Protein AF-A0AA50KVG8-F1 (afdb_monomer_lite)

Radius of gyration: 13.88 Å; chains: 1; bounding box: 30×15×40 Å

pLDDT: mean 87.44, std 11.09, range [39.59, 94.88]

Secondary structure (DSSP, 8-state):
----HHHHHHHHHHHHHHHHHHHHHHHH-TT-HHHHHHHHHHHHHHHHHHHHHHHH-HHHHHHHHT-

Foldseek 3Di:
DPDPLVVLLVLLVVLVVVLVVVVVVCVVVVPPVVVVVVNVVSVVVSVVSLVVSCVVPVPVSVVSVVD

Sequence (67 aa):
MKKNNNYIVEQINIFSKKIKNLKTHFLIHKKDQHSRIGLLKKIMHRKKLLKYFKNNNFKKYLIFKKK

Structure (mmCIF, N/CA/C/O backbone):
data_AF-A0AA50KVG8-F1
#
_entry.id   AF-A0AA50KVG8-F1
#
loop_
_atom_site.group_PDB
_atom_site.id
_atom_site.type_symbol
_atom_site.label_atom_id
_atom_site.label_alt_id
_atom_site.label_comp_id
_atom_site.label_asym_id
_atom_site.label_entity_id
_atom_site.label_seq_id
_atom_site.pdbx_PDB_ins_code
_atom_site.Cartn_x
_atom_site.Cartn_y
_ato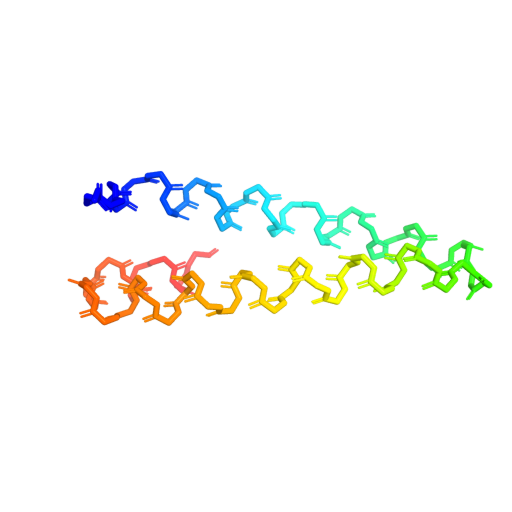m_site.Cartn_z
_atom_site.occupancy
_atom_site.B_iso_or_equiv
_atom_site.auth_seq_id
_atom_site.auth_comp_id
_atom_site.auth_asym_id
_atom_site.auth_atom_id
_atom_site.pdbx_PDB_model_num
ATOM 1 N N . MET A 1 1 ? 5.665 -2.898 25.031 1.00 39.59 1 MET A N 1
ATOM 2 C CA . MET A 1 1 ? 5.471 -1.518 24.518 1.00 39.59 1 MET A CA 1
ATOM 3 C C . MET A 1 1 ? 4.139 -1.408 23.778 1.00 39.59 1 MET A C 1
ATOM 5 O O . MET A 1 1 ? 3.974 -2.050 22.745 1.00 39.59 1 MET A O 1
ATOM 9 N N . LYS A 1 2 ? 3.173 -0.638 24.298 1.00 47.00 2 LYS A N 1
ATOM 10 C CA . LYS A 1 2 ? 1.904 -0.352 23.603 1.00 47.00 2 LYS A CA 1
ATOM 11 C C . LYS A 1 2 ? 2.213 0.573 22.417 1.00 47.00 2 LYS A C 1
ATOM 13 O O . LYS A 1 2 ? 2.602 1.714 22.625 1.00 47.00 2 LYS A O 1
ATOM 18 N N . LYS A 1 3 ? 2.115 0.087 21.174 1.00 53.22 3 LYS A N 1
ATOM 19 C CA . LYS A 1 3 ? 2.244 0.960 19.995 1.00 53.22 3 LYS A CA 1
ATOM 20 C C . LYS A 1 3 ? 1.041 1.900 19.974 1.00 53.22 3 LYS A C 1
ATOM 22 O O . LYS A 1 3 ? -0.092 1.439 19.861 1.00 53.22 3 LYS A O 1
ATOM 27 N N . ASN A 1 4 ? 1.284 3.201 20.087 1.00 66.50 4 ASN A N 1
ATOM 28 C CA . ASN A 1 4 ? 0.228 4.207 20.050 1.00 66.50 4 ASN A CA 1
ATOM 29 C C . ASN A 1 4 ? -0.526 4.129 18.711 1.00 66.50 4 ASN A C 1
ATOM 31 O O . ASN A 1 4 ? 0.084 4.120 17.642 1.00 66.50 4 ASN A O 1
ATOM 35 N N . ASN A 1 5 ? -1.862 4.079 18.762 1.00 69.69 5 ASN A N 1
ATOM 36 C CA . ASN A 1 5 ? -2.709 3.912 17.573 1.00 69.69 5 ASN A CA 1
ATOM 37 C C . ASN A 1 5 ? -2.485 5.014 16.518 1.00 69.69 5 ASN A C 1
ATOM 39 O O . ASN A 1 5 ? -2.584 4.739 15.325 1.00 69.69 5 ASN A O 1
ATOM 43 N N . ASN A 1 6 ? -2.130 6.232 16.939 1.00 77.06 6 ASN A N 1
ATOM 44 C CA . ASN A 1 6 ? -1.856 7.351 16.031 1.00 77.06 6 ASN A CA 1
ATOM 45 C C . ASN A 1 6 ? -0.588 7.115 15.193 1.00 77.06 6 ASN A C 1
ATOM 47 O O . ASN A 1 6 ? -0.620 7.266 13.975 1.00 77.06 6 ASN A O 1
ATOM 51 N N . TYR A 1 7 ? 0.482 6.614 15.817 1.00 85.38 7 TYR A N 1
ATOM 52 C CA . TYR A 1 7 ? 1.732 6.272 15.131 1.00 85.38 7 TYR A CA 1
ATOM 53 C C . TYR A 1 7 ? 1.524 5.208 14.045 1.00 85.38 7 TYR A C 1
ATOM 55 O O . TYR A 1 7 ? 2.134 5.247 12.979 1.00 85.38 7 TYR A O 1
ATOM 63 N N . ILE A 1 8 ? 0.623 4.254 14.287 1.00 86.56 8 ILE A N 1
ATOM 64 C CA . ILE A 1 8 ? 0.299 3.205 13.312 1.00 86.56 8 ILE A CA 1
ATOM 65 C C . ILE A 1 8 ? -0.369 3.797 12.070 1.00 86.56 8 ILE A C 1
ATOM 67 O O . ILE A 1 8 ? -0.011 3.421 10.954 1.00 86.56 8 ILE A O 1
ATOM 71 N N . VAL A 1 9 ? -1.301 4.736 12.249 1.00 87.25 9 VAL A N 1
ATOM 72 C CA . VAL A 1 9 ? -1.958 5.438 11.136 1.00 87.25 9 VAL A CA 1
ATOM 73 C C . VAL A 1 9 ? -0.939 6.253 10.335 1.00 87.25 9 VAL A C 1
ATOM 75 O O . VAL A 1 9 ? -0.908 6.152 9.107 1.00 87.25 9 VAL A O 1
ATOM 78 N N . GLU A 1 10 ? -0.051 6.987 11.007 1.00 90.25 10 GLU A N 1
ATOM 79 C CA . GLU A 1 10 ? 1.039 7.725 10.354 1.00 90.25 10 GLU A CA 1
ATOM 80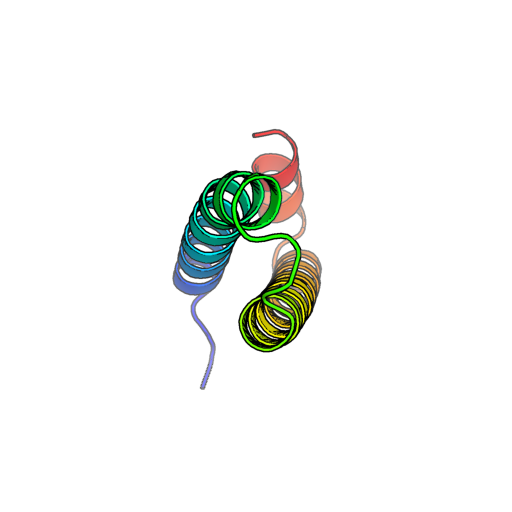 C C . GLU A 1 10 ? 1.961 6.804 9.549 1.00 90.25 10 GLU A C 1
ATOM 82 O O . GLU A 1 10 ? 2.233 7.069 8.374 1.00 90.25 10 GLU A O 1
ATOM 87 N N . GLN A 1 11 ? 2.379 5.671 10.121 1.00 90.19 11 GLN A N 1
ATOM 88 C CA . GLN A 1 11 ? 3.189 4.691 9.400 1.00 90.19 11 GLN A CA 1
ATOM 89 C C . GLN A 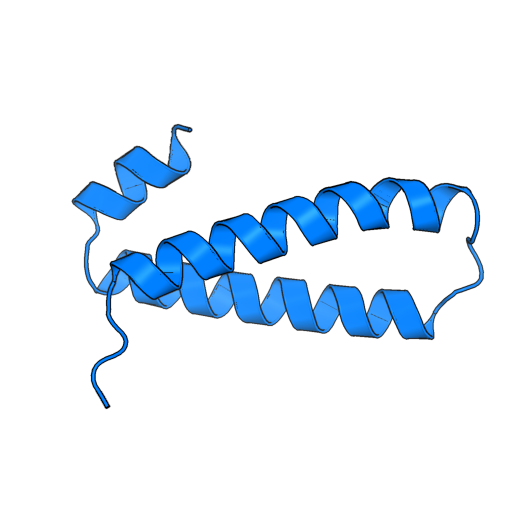1 11 ? 2.471 4.136 8.165 1.00 90.19 11 GLN A C 1
ATOM 91 O O . GLN A 1 11 ? 3.077 4.027 7.095 1.00 90.19 11 GLN A O 1
ATOM 96 N N . ILE A 1 12 ? 1.179 3.804 8.275 1.00 91.25 12 ILE A N 1
ATOM 97 C CA . ILE A 1 12 ? 0.382 3.327 7.136 1.00 91.25 12 ILE A CA 1
ATOM 98 C C . ILE A 1 12 ? 0.338 4.390 6.028 1.00 91.25 12 ILE A C 1
ATOM 100 O O . ILE A 1 12 ? 0.486 4.034 4.852 1.00 91.25 12 ILE A O 1
ATOM 104 N N . ASN A 1 13 ? 0.200 5.672 6.374 1.00 91.75 13 ASN A N 1
ATOM 105 C CA . ASN A 1 13 ? 0.211 6.779 5.413 1.00 91.75 13 ASN A CA 1
ATOM 106 C C . ASN A 1 13 ? 1.573 6.923 4.721 1.00 91.75 13 ASN A C 1
ATOM 108 O O . ASN A 1 13 ? 1.638 6.982 3.490 1.00 91.75 13 ASN A O 1
ATOM 112 N N . ILE A 1 14 ? 2.670 6.888 5.486 1.00 91.94 14 ILE A N 1
ATOM 113 C CA . ILE A 1 14 ? 4.036 6.961 4.947 1.00 91.94 14 ILE A CA 1
ATOM 114 C C . ILE A 1 14 ? 4.302 5.797 3.987 1.00 91.94 14 ILE A C 1
ATOM 116 O O . ILE A 1 14 ? 4.819 6.002 2.883 1.00 91.94 14 ILE A O 1
ATOM 120 N N . PHE A 1 15 ? 3.930 4.571 4.369 1.00 92.81 15 PHE A N 1
ATOM 121 C CA . PHE A 1 15 ? 4.092 3.411 3.494 1.00 92.81 15 PHE A CA 1
ATOM 122 C C . PHE A 1 15 ? 3.233 3.523 2.238 1.00 92.81 15 PHE A C 1
ATOM 124 O O . PHE A 1 15 ? 3.725 3.218 1.155 1.00 92.81 15 PHE A O 1
ATOM 131 N N . SER A 1 16 ? 1.993 3.998 2.350 1.00 92.88 16 SER A N 1
ATOM 132 C CA . SER A 1 16 ? 1.106 4.189 1.196 1.00 92.88 16 SER A CA 1
ATOM 133 C C . SER A 1 16 ? 1.676 5.206 0.201 1.00 92.88 16 SER A C 1
ATOM 135 O O . SER A 1 16 ? 1.741 4.910 -0.993 1.00 92.88 16 SER A O 1
ATOM 137 N N . LYS A 1 17 ? 2.196 6.346 0.684 1.00 93.19 17 LYS A N 1
ATOM 138 C CA . LYS A 1 17 ? 2.864 7.353 -0.160 1.00 93.19 17 LYS A CA 1
ATOM 139 C C . LYS A 1 17 ? 4.102 6.777 -0.855 1.00 93.19 17 LYS A C 1
ATOM 141 O O . LYS A 1 17 ? 4.248 6.912 -2.065 1.00 93.19 17 LYS A O 1
ATOM 146 N N . LYS A 1 18 ? 4.955 6.053 -0.119 1.00 92.12 18 LYS A N 1
ATOM 147 C CA . LYS A 1 18 ? 6.150 5.395 -0.684 1.00 92.12 18 LYS A CA 1
ATOM 148 C C . LYS A 1 18 ? 5.796 4.341 -1.738 1.00 92.12 18 LYS A C 1
ATOM 150 O O . LYS A 1 18 ? 6.460 4.284 -2.767 1.00 92.12 18 LYS A O 1
ATOM 155 N N . ILE A 1 19 ? 4.760 3.529 -1.508 1.00 92.19 19 ILE A N 1
ATOM 156 C CA . ILE A 1 19 ? 4.288 2.529 -2.481 1.00 92.19 19 ILE A CA 1
ATOM 157 C C . ILE A 1 19 ? 3.801 3.219 -3.762 1.00 92.19 19 ILE A C 1
ATOM 159 O O . ILE A 1 19 ? 4.148 2.772 -4.854 1.00 92.19 19 ILE A O 1
ATOM 163 N N . LYS A 1 20 ? 3.041 4.317 -3.641 1.00 92.75 20 LYS A N 1
ATOM 164 C CA . LYS A 1 20 ? 2.554 5.086 -4.796 1.00 92.75 20 LYS A CA 1
ATOM 165 C C . LYS A 1 20 ? 3.713 5.655 -5.620 1.00 92.75 20 LYS A C 1
ATOM 167 O O . LYS A 1 20 ? 3.709 5.494 -6.834 1.00 92.75 20 LYS A O 1
ATOM 172 N N . ASN A 1 21 ? 4.722 6.228 -4.964 1.00 92.00 21 ASN A N 1
ATOM 173 C CA . ASN A 1 21 ? 5.900 6.775 -5.642 1.00 92.00 21 ASN A CA 1
ATOM 174 C C . ASN A 1 21 ? 6.749 5.681 -6.312 1.00 92.00 21 ASN A C 1
ATOM 176 O O . ASN A 1 21 ? 7.205 5.848 -7.434 1.00 92.00 21 ASN A O 1
ATOM 180 N N . LEU A 1 22 ? 6.935 4.530 -5.660 1.00 92.00 22 LEU A N 1
ATOM 181 C CA . LEU A 1 22 ? 7.705 3.426 -6.244 1.00 92.00 22 LEU A CA 1
ATOM 182 C C . LEU A 1 22 ? 6.977 2.747 -7.412 1.00 92.00 22 LEU A C 1
ATOM 184 O O . LEU A 1 22 ? 7.617 2.115 -8.247 1.00 92.00 22 LEU A O 1
ATOM 188 N N . LYS A 1 23 ? 5.650 2.888 -7.512 1.00 90.62 23 LYS A N 1
ATOM 189 C CA . LYS A 1 23 ? 4.890 2.347 -8.643 1.00 90.62 23 LYS A CA 1
ATOM 190 C C . LYS A 1 23 ? 5.367 2.936 -9.973 1.00 90.62 23 LYS A C 1
ATOM 192 O O . LYS A 1 23 ? 5.531 2.178 -10.921 1.00 90.62 23 LYS A O 1
ATOM 197 N N . THR A 1 24 ? 5.603 4.248 -10.042 1.00 91.50 24 THR A N 1
ATOM 198 C CA . THR A 1 24 ? 6.102 4.901 -11.264 1.00 91.50 24 THR A CA 1
ATOM 199 C C . THR A 1 24 ? 7.569 4.567 -11.526 1.00 91.50 24 THR A C 1
ATOM 201 O O . THR A 1 24 ? 7.919 4.286 -12.668 1.00 91.50 24 THR A O 1
ATOM 204 N N . HIS A 1 25 ? 8.398 4.473 -10.477 1.00 91.88 25 HIS A N 1
ATOM 205 C CA . HIS A 1 25 ? 9.796 4.016 -10.574 1.00 91.88 25 HIS A CA 1
ATOM 206 C C . HIS A 1 25 ? 9.922 2.680 -11.320 1.00 91.88 25 HIS A C 1
ATOM 208 O O . HIS A 1 25 ? 10.737 2.550 -12.228 1.00 91.88 25 HIS A O 1
ATOM 214 N N . PHE A 1 26 ? 9.067 1.701 -11.005 1.00 93.25 26 PHE A N 1
ATOM 215 C CA . PHE A 1 26 ? 9.120 0.379 -11.643 1.00 93.25 26 PHE A CA 1
ATOM 216 C C . PHE A 1 26 ? 8.613 0.332 -13.089 1.00 93.25 26 PHE A C 1
ATOM 218 O O . PHE A 1 26 ? 8.879 -0.655 -13.776 1.00 93.25 26 PHE A O 1
ATOM 225 N N . LEU A 1 27 ? 7.900 1.361 -13.563 1.00 91.81 27 LEU A N 1
ATOM 226 C CA . LEU A 1 27 ? 7.536 1.463 -14.981 1.00 91.81 27 LEU A CA 1
ATOM 227 C C . LEU A 1 27 ? 8.767 1.785 -15.837 1.00 91.81 27 LEU A C 1
ATOM 229 O O . LEU A 1 27 ? 8.912 1.227 -16.924 1.00 91.81 27 LEU A O 1
ATOM 233 N N . ILE A 1 28 ? 9.657 2.630 -15.308 1.00 94.88 28 ILE A N 1
ATOM 234 C CA . ILE A 1 28 ? 10.917 3.036 -15.941 1.00 94.88 28 ILE A CA 1
ATOM 235 C C . ILE A 1 28 ? 11.980 1.945 -15.725 1.00 94.88 28 ILE A C 1
ATOM 237 O O . ILE A 1 28 ? 12.588 1.455 -16.674 1.00 94.88 28 ILE A O 1
ATOM 241 N N . HIS A 1 29 ? 12.150 1.478 -14.484 1.00 94.38 29 HIS A N 1
ATOM 242 C CA . HIS A 1 29 ? 13.176 0.504 -14.098 1.00 94.38 29 HIS A CA 1
ATOM 243 C C . HIS A 1 29 ? 12.611 -0.916 -13.956 1.00 94.38 29 HIS A C 1
ATOM 245 O O . HIS A 1 29 ? 12.534 -1.481 -12.862 1.00 94.38 29 HIS A O 1
ATOM 251 N N . LYS A 1 30 ? 12.230 -1.534 -15.081 1.00 91.81 30 LYS A N 1
ATOM 252 C CA . LYS A 1 30 ? 11.589 -2.867 -15.092 1.00 91.81 30 LYS A CA 1
ATOM 253 C C . LYS A 1 30 ? 12.463 -3.993 -14.514 1.00 91.81 30 LYS A C 1
ATOM 255 O O . LYS A 1 30 ? 11.918 -4.948 -13.963 1.00 91.81 30 LYS A O 1
ATOM 260 N N . LYS A 1 31 ? 13.794 -3.879 -14.625 1.00 94.56 31 LYS A N 1
ATOM 261 C CA . LYS A 1 31 ? 14.771 -4.888 -14.166 1.00 94.56 31 LYS A CA 1
ATOM 262 C C . LYS A 1 31 ? 15.156 -4.765 -12.682 1.00 94.56 31 LYS A C 1
ATOM 264 O O . LYS A 1 31 ? 15.877 -5.619 -12.180 1.00 94.56 31 LYS A O 1
ATOM 269 N N . ASP A 1 32 ? 14.677 -3.748 -11.962 1.00 94.62 32 ASP A N 1
ATOM 270 C CA . ASP A 1 32 ? 15.017 -3.547 -10.547 1.00 94.62 32 ASP A CA 1
ATOM 271 C C . ASP A 1 32 ? 14.236 -4.514 -9.635 1.00 94.62 32 ASP A C 1
ATOM 273 O O . ASP A 1 32 ? 13.139 -4.225 -9.142 1.00 94.62 32 ASP A O 1
ATOM 277 N N . GLN A 1 33 ? 14.793 -5.709 -9.435 1.00 93.38 33 GLN A N 1
ATOM 278 C CA . GLN A 1 33 ? 14.179 -6.765 -8.627 1.00 93.38 33 GLN A CA 1
ATOM 279 C C . GLN A 1 33 ? 14.375 -6.550 -7.119 1.00 93.38 33 GLN A C 1
ATOM 281 O O . GLN A 1 33 ? 13.453 -6.803 -6.337 1.00 93.38 33 GLN A O 1
ATOM 286 N N . HIS A 1 34 ? 15.529 -6.033 -6.690 1.00 94.06 34 HIS A N 1
ATOM 287 C CA . HIS A 1 34 ? 15.829 -5.821 -5.270 1.00 94.06 34 HIS A CA 1
ATOM 288 C C . HIS A 1 34 ? 14.891 -4.788 -4.639 1.00 94.06 34 HIS A C 1
ATOM 290 O O . HIS A 1 34 ? 14.315 -5.038 -3.570 1.00 94.06 34 HIS A O 1
ATOM 296 N N . SER A 1 35 ? 14.638 -3.673 -5.329 1.00 92.12 35 SER A N 1
ATOM 297 C CA . SER A 1 35 ? 13.681 -2.676 -4.849 1.00 92.12 35 SER A CA 1
ATOM 298 C C . SER A 1 35 ? 12.248 -3.216 -4.838 1.00 92.12 35 SER A C 1
ATOM 300 O O . SER A 1 35 ? 11.483 -2.869 -3.933 1.00 92.12 35 SER A O 1
ATOM 302 N N . ARG A 1 36 ? 11.866 -4.107 -5.773 1.00 93.88 36 ARG A N 1
ATOM 303 C CA . ARG A 1 36 ? 10.546 -4.779 -5.759 1.00 93.88 36 ARG A CA 1
ATOM 304 C C . ARG A 1 36 ? 10.393 -5.683 -4.544 1.00 93.88 36 ARG A C 1
ATOM 306 O O . ARG A 1 36 ? 9.354 -5.632 -3.887 1.00 93.88 36 ARG A O 1
ATOM 313 N N . ILE A 1 37 ? 11.424 -6.447 -4.188 1.00 94.62 37 ILE A N 1
ATOM 314 C CA . ILE A 1 37 ? 11.426 -7.267 -2.967 1.00 94.62 37 ILE A CA 1
ATOM 315 C C . ILE A 1 37 ? 11.278 -6.369 -1.730 1.00 94.62 37 ILE A C 1
ATOM 317 O O . ILE A 1 37 ? 10.451 -6.638 -0.853 1.00 94.62 37 ILE A O 1
ATOM 321 N N . GLY A 1 38 ? 12.018 -5.258 -1.673 1.00 93.62 38 GLY A N 1
ATOM 322 C CA . GLY A 1 38 ? 11.886 -4.262 -0.606 1.00 93.62 38 GLY A CA 1
ATOM 323 C C . GLY A 1 38 ? 10.482 -3.648 -0.529 1.00 93.62 38 GLY A C 1
ATOM 324 O O . GLY A 1 38 ? 9.927 -3.483 0.564 1.00 93.62 38 GLY A O 1
ATOM 325 N N . LEU A 1 39 ? 9.868 -3.358 -1.679 1.00 94.19 39 LEU A N 1
ATOM 326 C CA . LEU A 1 39 ? 8.490 -2.879 -1.765 1.00 94.19 39 LEU A CA 1
ATOM 327 C C . LEU A 1 39 ? 7.502 -3.933 -1.245 1.00 94.19 39 LEU A C 1
ATOM 329 O O . LEU A 1 39 ? 6.624 -3.594 -0.450 1.00 94.19 39 LEU A O 1
ATOM 333 N N . LEU A 1 40 ? 7.652 -5.200 -1.637 1.00 94.00 40 LEU A N 1
ATOM 334 C CA . LEU A 1 40 ? 6.800 -6.297 -1.171 1.00 94.00 40 LEU A CA 1
ATOM 335 C C . LEU A 1 40 ? 6.871 -6.449 0.351 1.00 94.00 40 LEU A C 1
ATOM 337 O O . LEU A 1 40 ? 5.828 -6.507 1.007 1.00 94.00 40 LEU A O 1
ATOM 341 N N . LYS A 1 41 ? 8.074 -6.396 0.936 1.00 94.31 41 LYS A N 1
ATOM 342 C CA . LYS A 1 41 ? 8.256 -6.396 2.398 1.00 94.31 41 LYS A CA 1
ATOM 343 C C . LYS A 1 41 ? 7.515 -5.224 3.061 1.00 94.31 41 LYS A C 1
ATOM 345 O O . LYS A 1 41 ? 6.806 -5.431 4.049 1.00 94.31 41 LYS A O 1
ATOM 350 N N . LYS A 1 42 ? 7.590 -4.011 2.494 1.00 93.12 42 LYS A N 1
ATOM 351 C CA . LYS A 1 42 ? 6.834 -2.834 2.978 1.00 93.12 42 LYS A CA 1
ATOM 352 C C . LYS A 1 42 ? 5.318 -3.026 2.859 1.00 93.12 42 LYS A C 1
ATOM 354 O O . LYS A 1 42 ? 4.588 -2.687 3.790 1.00 93.12 42 LYS A O 1
ATOM 359 N N . ILE A 1 43 ? 4.833 -3.605 1.759 1.00 94.44 43 ILE A N 1
ATOM 360 C CA . ILE A 1 43 ? 3.410 -3.927 1.569 1.00 94.44 43 ILE A CA 1
ATOM 361 C C . ILE A 1 43 ? 2.942 -4.927 2.632 1.00 94.44 43 ILE A C 1
ATOM 363 O O . ILE A 1 43 ? 1.896 -4.714 3.249 1.00 94.44 43 ILE A O 1
ATOM 367 N N . MET A 1 44 ? 3.715 -5.985 2.884 1.00 94.69 44 MET A N 1
ATOM 368 C CA . MET A 1 44 ? 3.405 -6.976 3.917 1.00 94.69 44 MET A CA 1
ATOM 369 C C . MET A 1 44 ? 3.380 -6.349 5.313 1.00 94.69 44 MET A C 1
ATOM 371 O O . MET A 1 44 ? 2.451 -6.601 6.081 1.00 94.69 44 MET A O 1
ATOM 375 N N . HIS A 1 45 ? 4.350 -5.492 5.634 1.00 92.94 45 HIS A N 1
ATOM 376 C CA . HIS A 1 45 ? 4.376 -4.782 6.912 1.00 92.94 45 HIS A CA 1
ATOM 377 C C . HIS A 1 45 ? 3.150 -3.870 7.080 1.00 92.94 45 HIS A C 1
ATOM 379 O O . HIS A 1 45 ? 2.462 -3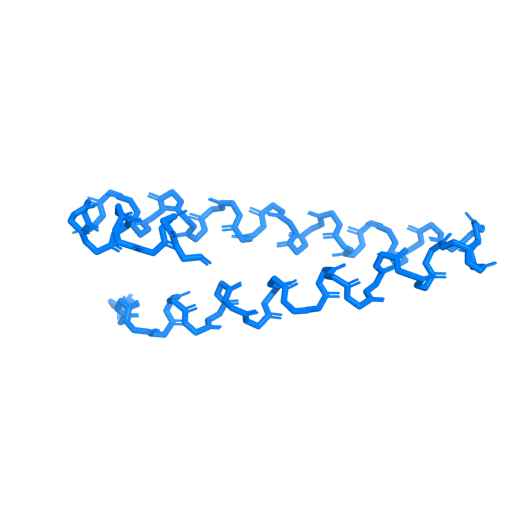.938 8.099 1.00 92.94 45 HIS A O 1
ATOM 385 N N . ARG A 1 46 ? 2.793 -3.101 6.042 1.00 94.12 46 ARG A N 1
ATOM 386 C CA . ARG A 1 46 ? 1.580 -2.267 6.027 1.00 94.12 46 ARG A CA 1
ATOM 387 C C . ARG A 1 46 ? 0.308 -3.100 6.217 1.00 94.12 46 ARG A C 1
ATOM 389 O O . ARG A 1 46 ? -0.572 -2.694 6.971 1.00 94.12 46 ARG A O 1
ATOM 396 N N . LYS A 1 47 ? 0.212 -4.279 5.588 1.00 93.56 47 LYS A N 1
ATOM 397 C CA . LYS A 1 47 ? -0.910 -5.215 5.801 1.00 93.56 47 LYS A CA 1
ATOM 398 C C . LYS A 1 47 ? -1.000 -5.672 7.263 1.00 93.56 47 LYS A C 1
ATOM 400 O O . LYS A 1 47 ? -2.098 -5.685 7.816 1.00 93.56 47 LYS A O 1
ATOM 405 N N . LYS A 1 48 ? 0.130 -5.992 7.910 1.00 92.44 48 LYS A N 1
ATOM 406 C CA . LYS A 1 48 ? 0.166 -6.353 9.343 1.00 92.44 48 LYS A CA 1
ATOM 407 C C . LYS A 1 48 ? -0.299 -5.195 10.233 1.00 92.44 48 LYS A C 1
ATOM 409 O O . LYS A 1 48 ? -1.116 -5.416 11.124 1.00 92.44 48 LYS A O 1
ATOM 414 N N . LEU A 1 49 ? 0.153 -3.970 9.956 1.00 90.88 49 LEU A N 1
ATOM 415 C CA . LEU A 1 49 ? -0.280 -2.769 10.681 1.00 90.88 49 LEU A CA 1
ATOM 416 C C . LEU A 1 49 ? -1.781 -2.503 10.524 1.00 90.88 49 LEU A C 1
ATOM 418 O O . LEU A 1 49 ? -2.451 -2.214 11.509 1.00 90.88 49 LEU A O 1
ATOM 422 N N . LEU A 1 50 ? -2.330 -2.668 9.317 1.00 91.25 50 LEU A N 1
ATOM 423 C CA . LEU A 1 50 ? -3.770 -2.540 9.082 1.00 91.25 50 LEU A CA 1
ATOM 424 C C . LEU A 1 50 ? -4.579 -3.605 9.825 1.00 91.25 50 LEU A C 1
ATOM 426 O O . LEU A 1 50 ? -5.626 -3.279 10.379 1.00 91.25 50 LEU A O 1
ATOM 430 N N . LYS A 1 51 ? -4.100 -4.856 9.874 1.00 91.81 51 LYS A N 1
ATOM 431 C CA . LYS A 1 51 ? -4.741 -5.923 10.659 1.00 91.81 51 LYS A CA 1
ATOM 432 C C . LYS A 1 51 ? -4.756 -5.570 12.148 1.00 91.81 51 LYS A C 1
ATOM 434 O O . LYS A 1 51 ? -5.793 -5.686 12.789 1.00 91.81 51 LYS A O 1
ATOM 439 N N . TYR A 1 52 ? -3.633 -5.084 12.674 1.00 90.25 52 TYR A N 1
ATOM 440 C CA . TYR A 1 52 ? -3.538 -4.635 14.062 1.00 90.25 52 TYR A CA 1
ATOM 441 C C . TYR A 1 52 ? -4.476 -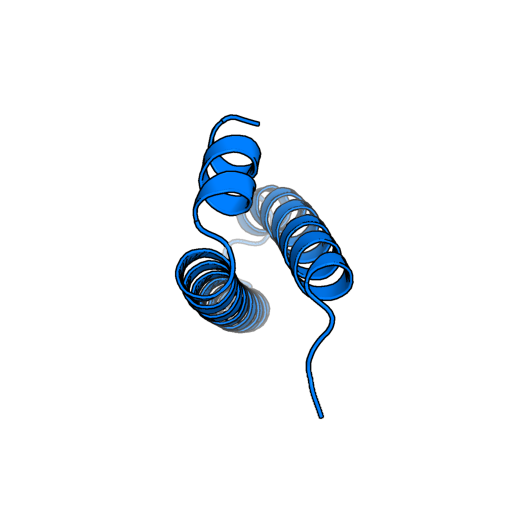3.454 14.352 1.00 90.25 52 TYR A C 1
ATOM 443 O O . TYR A 1 52 ? -5.233 -3.485 15.318 1.00 90.25 52 TYR A O 1
ATOM 451 N N . PHE A 1 53 ? -4.496 -2.447 13.476 1.00 88.50 53 PHE A N 1
ATOM 452 C CA . PHE A 1 53 ? -5.371 -1.284 13.614 1.00 88.50 53 PHE A CA 1
ATOM 453 C C . PHE A 1 53 ? -6.858 -1.659 13.564 1.00 88.50 53 PHE A C 1
ATOM 455 O O . PHE A 1 53 ? -7.638 -1.171 14.380 1.00 88.50 53 PHE A O 1
ATOM 462 N N . LYS A 1 54 ? -7.236 -2.579 12.665 1.00 89.25 54 LYS A N 1
ATOM 463 C CA . LYS A 1 54 ? -8.596 -3.128 12.580 1.00 89.25 54 LYS A CA 1
ATOM 464 C C . LYS A 1 54 ? -9.016 -3.801 13.889 1.00 89.25 54 LYS A C 1
ATOM 466 O O . LYS A 1 54 ? -10.127 -3.556 14.347 1.00 89.25 54 LYS A O 1
ATOM 471 N N . ASN A 1 55 ? -8.138 -4.619 14.472 1.00 88.81 55 ASN A N 1
ATOM 472 C CA . ASN A 1 55 ? -8.428 -5.356 15.704 1.00 88.81 55 ASN A CA 1
ATOM 473 C C . ASN A 1 55 ? -8.516 -4.434 16.927 1.00 88.81 55 ASN A C 1
ATOM 475 O O . ASN A 1 55 ? -9.365 -4.640 17.784 1.00 88.81 55 ASN A O 1
ATOM 479 N N . ASN A 1 56 ? -7.670 -3.404 16.997 1.00 87.56 56 ASN A N 1
ATOM 480 C CA . ASN A 1 56 ? -7.662 -2.479 18.127 1.00 87.56 56 ASN A CA 1
ATOM 481 C C . ASN A 1 56 ? -8.792 -1.447 18.086 1.00 87.56 56 ASN A C 1
ATOM 483 O O . ASN A 1 56 ? -9.286 -1.040 19.134 1.00 87.56 56 ASN A O 1
ATOM 487 N N . ASN A 1 57 ? -9.132 -0.919 16.905 1.00 86.19 57 ASN A N 1
ATOM 488 C CA . ASN A 1 57 ? -10.118 0.152 16.797 1.00 86.19 57 ASN A CA 1
ATOM 489 C C . ASN A 1 57 ? -10.854 0.116 15.454 1.00 86.19 57 ASN A C 1
ATOM 491 O O . ASN A 1 57 ? -10.529 0.831 14.501 1.00 86.19 57 ASN A O 1
ATOM 495 N N . PHE A 1 58 ? -11.894 -0.712 15.404 1.00 86.88 58 PHE A N 1
ATOM 496 C CA . PHE A 1 58 ? -12.672 -0.945 14.193 1.00 86.88 58 PHE A CA 1
ATOM 497 C C . PHE A 1 58 ? -13.364 0.321 13.655 1.00 86.88 58 PHE A C 1
ATOM 499 O O . PHE A 1 58 ? -13.361 0.552 12.445 1.00 86.88 58 PHE A O 1
ATOM 506 N N . LYS A 1 59 ? -13.887 1.189 14.538 1.00 86.62 59 LYS A N 1
ATOM 507 C CA . LYS A 1 59 ? -14.531 2.459 14.147 1.00 86.62 59 LYS A CA 1
ATOM 508 C C . LYS A 1 59 ? -13.551 3.382 13.412 1.00 86.62 59 LYS A C 1
ATOM 510 O O . LYS A 1 59 ? -13.858 3.860 12.321 1.00 86.62 59 LYS A O 1
ATOM 515 N N . LYS A 1 60 ? -12.343 3.583 13.957 1.00 84.12 60 LYS A N 1
ATOM 516 C CA . LYS A 1 60 ? -11.301 4.390 13.294 1.00 84.12 60 LYS A CA 1
ATOM 517 C C . LYS A 1 60 ? -10.795 3.737 12.002 1.00 84.12 60 LYS A C 1
ATOM 519 O O . LYS A 1 60 ? -10.539 4.447 11.033 1.00 84.12 60 LYS A O 1
ATOM 524 N N . TYR A 1 61 ? -10.698 2.406 11.957 1.00 87.19 61 TYR A N 1
ATOM 525 C CA . TYR A 1 61 ? -10.356 1.670 10.736 1.00 87.19 61 TYR A CA 1
ATOM 526 C C . TYR A 1 61 ? -11.369 1.887 9.603 1.00 87.19 61 TYR A C 1
ATOM 528 O O . TYR A 1 61 ? -10.964 2.122 8.465 1.00 87.19 61 TYR A O 1
ATOM 536 N N . LEU A 1 62 ? -12.670 1.854 9.901 1.00 87.25 62 LEU A N 1
ATOM 537 C CA . LEU A 1 62 ? -13.731 2.113 8.921 1.00 87.25 62 LEU A CA 1
ATOM 538 C C . LEU A 1 62 ? -13.635 3.517 8.318 1.00 87.25 62 LEU A C 1
ATOM 540 O O . LEU A 1 62 ? -13.718 3.658 7.100 1.00 87.25 62 LEU A O 1
ATOM 544 N N . ILE A 1 63 ? -13.415 4.534 9.155 1.00 85.00 63 ILE A N 1
ATOM 545 C CA . ILE A 1 63 ? -13.220 5.920 8.703 1.00 85.00 63 ILE A CA 1
ATOM 546 C C . ILE A 1 63 ? -11.966 6.016 7.828 1.00 85.00 63 ILE A C 1
ATOM 548 O O . ILE A 1 63 ? -12.011 6.583 6.741 1.00 85.00 63 ILE A O 1
ATOM 552 N N . PHE A 1 64 ? -10.863 5.407 8.268 1.00 84.69 64 PHE A N 1
ATOM 553 C CA . PHE A 1 64 ? -9.603 5.399 7.528 1.00 84.69 64 PHE A CA 1
ATOM 554 C C . PHE A 1 64 ? -9.721 4.726 6.153 1.00 84.69 64 PHE A C 1
ATOM 556 O O . PHE A 1 64 ? -9.126 5.201 5.197 1.00 84.69 64 PHE A O 1
ATOM 563 N N . LYS A 1 65 ? -10.490 3.635 6.035 1.00 81.81 65 LYS A N 1
ATOM 564 C CA . LYS A 1 65 ? -10.678 2.908 4.766 1.00 81.81 65 LYS A CA 1
ATOM 565 C C . LYS A 1 65 ? -11.515 3.692 3.745 1.00 81.81 65 LYS A C 1
ATOM 567 O O . LYS A 1 65 ? -11.387 3.438 2.553 1.00 81.81 65 LYS A O 1
ATOM 572 N N . LYS A 1 66 ? -12.397 4.582 4.207 1.00 73.00 66 LYS A N 1
ATOM 573 C CA . LYS A 1 66 ? -13.251 5.412 3.342 1.00 73.00 66 LYS A CA 1
ATOM 574 C C . LYS A 1 66 ? -12.520 6.625 2.752 1.00 73.00 66 LYS A C 1
ATOM 576 O O . LYS A 1 66 ? -13.083 7.275 1.880 1.00 73.00 66 LY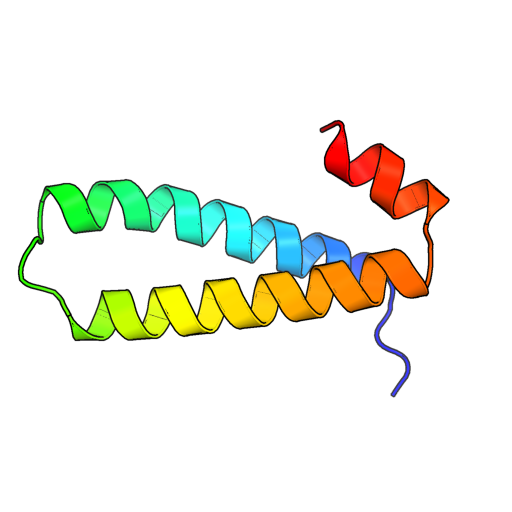S A O 1
ATOM 581 N N . LYS A 1 67 ? -11.322 6.932 3.251 1.00 60.78 67 LYS A N 1
ATOM 582 C CA . LYS A 1 67 ? -10.496 8.070 2.844 1.00 60.78 67 LYS A CA 1
ATOM 583 C C . LYS A 1 67 ? -9.516 7.669 1.744 1.00 60.78 67 LYS A C 1
ATOM 585 O O . LYS A 1 67 ? -9.254 8.527 0.879 1.00 60.78 67 LYS A O 1
#